Protein AF-A0A960XLM6-F1 (afdb_monomer_lite)

Foldseek 3Di:
DDDDPDDDDDPAFDKDKDKDKDFDAWAKKKKKKWWQPWKFKDKQNHTFDGDGDHDDTDMDMGMDTDHHGGIIMIMMMGHGHDDDTDIDMDMDGDDDDD

pLDDT: mean 92.96, std 12.52, range [43.72, 98.88]

Secondary structure (DSSP, 8-state):
-----SPPP-SSSEEEEEEEEEEE-SEEEEEEEEEES-EEEEETTEEEEEE-S--SSEEEEEEEEE-SSEEEEEEEEEEE-SS--EEEEEEEEPPPP-

Sequence (98 aa):
SRTLDGPAPGADHFGMVARTRLMLPTGRWRLKTLSDDGVRVSVDGRPVLENWTWHGPTPNEAVFEQPAPGEVDLLVEHFEIDGYAVLRFEIEEAGPDE

Structure (mmCIF, N/CA/C/O backbone):
data_AF-A0A960XLM6-F1
#
_entry.id   AF-A0A960XLM6-F1
#
loop_
_atom_site.group_PDB
_atom_site.id
_atom_site.type_symbol
_atom_site.label_atom_id
_atom_site.label_alt_id
_atom_site.label_comp_id
_atom_site.label_asym_id
_atom_site.label_entity_id
_atom_site.label_seq_id
_atom_site.pdbx_PDB_ins_code
_atom_site.Cartn_x
_atom_site.Cartn_y
_atom_site.Cartn_z
_atom_site.occupancy
_atom_site.B_iso_or_equiv
_atom_site.auth_seq_id
_atom_site.auth_comp_id
_atom_site.auth_asym_id
_atom_site.auth_atom_id
_atom_site.pdbx_PDB_model_num
ATOM 1 N N . SER A 1 1 ? -4.239 -24.179 1.262 1.00 43.97 1 SER A N 1
ATOM 2 C CA . SER A 1 1 ? -3.443 -23.545 0.195 1.00 43.97 1 SER A CA 1
ATOM 3 C C . SER A 1 1 ? -3.942 -24.066 -1.143 1.00 43.97 1 SER A C 1
ATOM 5 O O . SER A 1 1 ? -4.264 -25.245 -1.232 1.00 43.97 1 SER A O 1
ATOM 7 N N . ARG A 1 2 ? -4.079 -23.215 -2.165 1.00 43.72 2 ARG A N 1
ATOM 8 C CA . ARG A 1 2 ? -4.140 -23.694 -3.553 1.00 43.72 2 ARG A CA 1
ATOM 9 C C . ARG A 1 2 ? -2.715 -23.640 -4.081 1.00 43.72 2 ARG A C 1
ATOM 11 O O . ARG A 1 2 ? -2.126 -22.565 -4.074 1.00 43.72 2 ARG A O 1
ATOM 18 N N . THR A 1 3 ? -2.167 -24.780 -4.473 1.00 51.34 3 THR A N 1
ATOM 19 C CA . THR A 1 3 ? -0.923 -24.816 -5.241 1.00 51.34 3 THR A CA 1
ATOM 20 C C . THR A 1 3 ? -1.283 -24.458 -6.676 1.00 51.34 3 THR A C 1
ATOM 22 O O . THR A 1 3 ? -2.192 -25.057 -7.249 1.00 51.34 3 THR A O 1
ATOM 25 N N . 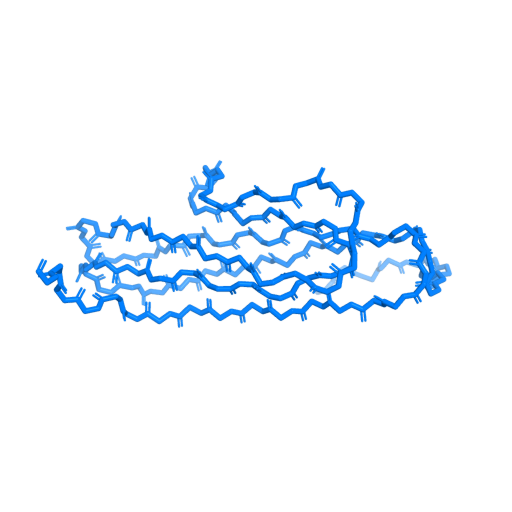LEU A 1 4 ? -0.645 -23.426 -7.219 1.00 60.38 4 LEU A N 1
ATOM 26 C CA . LEU A 1 4 ? -0.685 -23.152 -8.648 1.00 60.38 4 LEU A CA 1
ATOM 27 C C . LEU A 1 4 ? 0.473 -23.939 -9.262 1.00 60.38 4 LEU A C 1
ATOM 29 O O . LEU A 1 4 ? 1.630 -23.598 -9.034 1.00 60.38 4 LEU A O 1
ATOM 33 N N . ASP A 1 5 ? 0.162 -25.016 -9.978 1.00 62.91 5 ASP A N 1
ATOM 34 C CA . ASP A 1 5 ? 1.163 -25.791 -10.707 1.00 62.91 5 ASP A CA 1
ATOM 35 C C . ASP A 1 5 ? 1.469 -25.063 -12.026 1.00 62.91 5 ASP A C 1
ATOM 37 O O . ASP A 1 5 ? 0.681 -25.086 -12.973 1.00 62.91 5 ASP A O 1
ATOM 41 N N . GLY A 1 6 ? 2.596 -24.355 -12.063 1.00 68.56 6 GLY A N 1
ATOM 42 C CA . GLY A 1 6 ? 3.073 -23.584 -13.209 1.00 68.56 6 GLY A CA 1
ATOM 43 C C . GLY A 1 6 ? 4.486 -23.053 -12.957 1.00 68.56 6 GLY A C 1
ATOM 44 O O . GLY A 1 6 ? 4.946 -23.073 -11.812 1.00 68.56 6 GLY A O 1
ATOM 45 N N . PRO A 1 7 ? 5.211 -22.616 -14.001 1.00 73.94 7 PRO A N 1
ATOM 46 C CA . PRO A 1 7 ? 6.491 -21.952 -13.798 1.00 73.94 7 PRO A CA 1
ATOM 47 C C . PRO A 1 7 ? 6.288 -20.735 -12.889 1.00 73.94 7 PRO A C 1
ATOM 49 O O . PRO A 1 7 ? 5.303 -20.007 -13.032 1.00 73.94 7 PRO A O 1
ATOM 52 N N . ALA A 1 8 ? 7.213 -20.528 -11.949 1.00 71.50 8 ALA A N 1
ATOM 53 C CA . ALA A 1 8 ? 7.244 -19.288 -11.189 1.00 71.50 8 ALA A CA 1
ATOM 54 C C . ALA A 1 8 ? 7.336 -18.103 -12.169 1.00 71.50 8 ALA A C 1
ATOM 56 O O . ALA A 1 8 ? 7.971 -18.250 -13.223 1.00 71.50 8 ALA A O 1
ATOM 57 N N . PRO A 1 9 ? 6.720 -16.952 -11.852 1.00 77.00 9 PRO A N 1
ATOM 58 C CA . PRO A 1 9 ? 6.921 -15.747 -12.640 1.00 77.00 9 PRO A CA 1
ATOM 59 C C . PRO A 1 9 ? 8.419 -15.455 -12.794 1.00 77.00 9 PRO A C 1
ATOM 61 O O . PRO A 1 9 ? 9.215 -15.760 -11.900 1.00 77.00 9 PRO A O 1
ATOM 64 N N . GLY A 1 10 ? 8.796 -14.891 -13.941 1.00 84.12 10 GLY A N 1
ATOM 65 C CA . GLY A 1 10 ? 10.131 -14.327 -14.118 1.00 84.12 10 GLY A CA 1
ATOM 66 C C . GLY A 1 10 ? 10.360 -13.134 -13.185 1.00 84.12 10 GLY A C 1
ATOM 67 O O . GLY A 1 10 ? 9.477 -12.751 -12.421 1.00 84.12 10 GLY A O 1
ATOM 68 N N . ALA A 1 11 ? 11.554 -12.544 -13.257 1.00 88.31 11 ALA A N 1
ATOM 69 C CA . ALA A 1 11 ? 11.861 -11.323 -12.508 1.00 88.31 11 ALA A CA 1
ATOM 70 C C . ALA A 1 11 ? 11.060 -10.104 -13.000 1.00 88.31 11 ALA A C 1
ATOM 72 O O . ALA A 1 11 ? 10.844 -9.189 -12.225 1.00 88.31 11 ALA A O 1
ATOM 73 N N . ASP A 1 12 ? 10.592 -10.145 -14.249 1.00 93.94 12 ASP A N 1
ATOM 74 C CA . ASP A 1 12 ? 9.867 -9.076 -14.932 1.00 93.94 12 ASP A CA 1
ATOM 75 C C . ASP A 1 12 ? 8.461 -9.558 -15.342 1.00 93.94 12 ASP A C 1
ATOM 77 O O . ASP A 1 12 ? 8.212 -10.768 -15.449 1.00 93.94 12 ASP A O 1
ATOM 81 N N . HIS A 1 13 ? 7.568 -8.619 -15.669 1.00 95.06 13 HIS A N 1
ATOM 82 C CA . HIS A 1 13 ? 6.210 -8.874 -16.173 1.00 95.06 13 HIS A CA 1
ATOM 83 C C . HIS A 1 13 ? 5.362 -9.769 -15.257 1.00 95.06 13 HIS A C 1
ATOM 85 O O . HIS A 1 13 ? 4.698 -10.710 -15.714 1.00 95.06 13 HIS A O 1
ATOM 91 N N . PHE A 1 14 ? 5.372 -9.486 -13.956 1.00 94.88 14 PHE A N 1
ATOM 92 C CA . PHE A 1 14 ? 4.570 -10.215 -12.979 1.00 94.88 14 PHE A CA 1
ATOM 93 C C . PHE A 1 14 ? 3.548 -9.317 -12.281 1.00 94.88 14 PHE A C 1
ATOM 95 O O . PHE A 1 14 ? 3.607 -8.092 -12.318 1.00 94.88 14 PHE A O 1
ATOM 102 N N . GLY A 1 15 ? 2.584 -9.962 -11.624 1.00 95.81 15 GLY A N 1
ATOM 103 C CA . GLY A 1 15 ? 1.639 -9.307 -10.732 1.00 95.81 15 GLY A CA 1
ATOM 104 C C . GLY A 1 15 ? 1.543 -10.041 -9.403 1.00 95.81 15 GLY A C 1
ATOM 105 O O . GLY A 1 15 ? 1.658 -11.269 -9.343 1.00 95.81 15 GLY A O 1
ATOM 106 N N . MET A 1 16 ? 1.309 -9.288 -8.334 1.00 95.56 16 MET A N 1
ATOM 107 C CA . MET A 1 16 ? 1.088 -9.806 -6.990 1.00 95.56 16 MET A CA 1
ATOM 108 C C . MET A 1 16 ? -0.233 -9.286 -6.440 1.00 95.56 16 MET A C 1
ATOM 110 O O . MET A 1 16 ? -0.579 -8.117 -6.591 1.00 95.56 16 MET A O 1
ATOM 114 N N . VAL A 1 17 ? -0.954 -10.173 -5.756 1.00 97.62 17 VAL A N 1
ATOM 115 C CA . VAL A 1 17 ? -2.159 -9.830 -5.005 1.00 97.62 17 VAL A CA 1
ATOM 116 C C . VAL A 1 17 ? -2.001 -10.371 -3.593 1.00 97.62 17 VAL A C 1
ATOM 118 O O . VAL A 1 17 ? -1.938 -11.586 -3.387 1.00 97.62 17 VAL A O 1
ATOM 121 N N . ALA A 1 18 ? -1.944 -9.472 -2.617 1.00 97.25 18 ALA A N 1
ATOM 122 C CA . ALA A 1 18 ? -1.933 -9.806 -1.202 1.00 97.25 18 ALA A CA 1
ATOM 123 C C . ALA A 1 18 ? -3.246 -9.349 -0.568 1.00 97.25 18 ALA A C 1
ATOM 125 O O . ALA A 1 18 ? -3.660 -8.203 -0.727 1.00 97.25 18 ALA A O 1
ATOM 126 N N . ARG A 1 19 ? -3.908 -10.247 0.163 1.00 97.75 19 ARG A N 1
ATOM 127 C CA . ARG A 1 19 ? -5.150 -9.946 0.877 1.00 97.75 19 ARG A CA 1
ATOM 128 C C . ARG A 1 19 ? -5.012 -10.323 2.339 1.00 97.75 19 ARG A C 1
ATOM 130 O O . ARG A 1 19 ? -4.550 -11.421 2.648 1.00 97.75 19 ARG A O 1
ATOM 137 N N . THR A 1 20 ? -5.453 -9.442 3.223 1.00 96.94 20 THR A N 1
ATOM 138 C CA . THR A 1 20 ? -5.542 -9.718 4.657 1.00 96.94 20 THR A CA 1
ATOM 139 C C . THR A 1 20 ? -6.799 -9.094 5.246 1.00 96.94 20 THR A C 1
ATOM 141 O O . THR A 1 20 ? -7.450 -8.262 4.616 1.00 96.94 20 THR A O 1
ATOM 144 N N . ARG A 1 21 ? -7.142 -9.511 6.461 1.00 97.75 21 ARG A N 1
ATOM 145 C CA . ARG A 1 21 ? -8.207 -8.913 7.257 1.00 97.75 21 ARG A CA 1
ATOM 146 C C . ARG A 1 21 ? -7.673 -8.579 8.633 1.00 97.75 21 ARG A C 1
ATOM 148 O O . ARG A 1 21 ? -7.049 -9.430 9.267 1.00 97.75 21 ARG A O 1
ATOM 155 N N . LEU A 1 22 ? -7.890 -7.346 9.069 1.00 97.19 22 LEU A N 1
ATOM 156 C CA . LEU A 1 22 ? -7.384 -6.835 10.340 1.00 97.19 22 LEU A CA 1
ATOM 157 C C . LEU A 1 22 ? -8.547 -6.368 11.207 1.00 97.19 22 LEU A C 1
ATOM 159 O O . LEU A 1 22 ? -9.444 -5.692 10.721 1.00 97.19 22 LEU A O 1
ATOM 163 N N . MET A 1 23 ? -8.519 -6.696 12.496 1.00 98.12 23 MET A N 1
ATOM 164 C CA . MET A 1 23 ? -9.425 -6.087 13.468 1.00 98.12 23 MET A CA 1
ATOM 165 C C . MET A 1 23 ? -8.847 -4.732 13.881 1.00 98.12 23 MET A C 1
ATOM 167 O O . MET A 1 23 ? -7.818 -4.695 14.557 1.00 98.12 23 MET A O 1
ATOM 171 N N . LEU A 1 24 ? -9.487 -3.638 13.474 1.00 97.81 24 LEU A N 1
ATOM 172 C CA . LEU A 1 24 ? -9.040 -2.274 13.761 1.00 97.81 24 LEU A CA 1
ATOM 173 C C . LEU A 1 24 ? -10.036 -1.570 14.702 1.00 97.81 24 LEU A C 1
ATOM 175 O O . LEU A 1 24 ? -11.247 -1.683 14.492 1.00 97.81 24 LEU A O 1
ATOM 179 N N . PRO A 1 25 ? -9.581 -0.845 15.744 1.00 97.88 25 PRO A N 1
ATOM 180 C CA . PRO A 1 25 ? -10.440 0.072 16.493 1.00 97.88 25 PRO A CA 1
ATOM 181 C C . PRO A 1 25 ? -10.915 1.253 15.631 1.00 97.88 25 PRO A C 1
ATOM 183 O O . PRO A 1 25 ? -10.375 1.518 14.554 1.00 97.88 25 PRO A O 1
ATOM 186 N N . THR A 1 26 ? -11.911 1.989 16.137 1.00 97.38 26 THR A N 1
ATOM 187 C CA . THR A 1 26 ? -12.289 3.292 15.574 1.00 97.38 26 THR A CA 1
ATOM 188 C C . THR A 1 26 ? -11.078 4.212 15.538 1.00 97.38 26 THR A C 1
ATOM 190 O O . THR A 1 26 ? -10.393 4.354 16.548 1.00 97.38 26 THR A O 1
ATOM 193 N N . GLY A 1 27 ? -10.845 4.864 14.406 1.00 96.12 27 GLY A N 1
ATOM 194 C CA . GLY A 1 27 ? -9.731 5.790 14.260 1.00 96.12 27 GLY A CA 1
ATOM 195 C C . GLY A 1 27 ? -9.399 6.083 12.808 1.00 96.12 27 GLY A C 1
ATOM 196 O O . GLY A 1 27 ? -10.090 5.645 11.888 1.00 96.12 27 GLY A O 1
ATOM 197 N N . ARG A 1 28 ? -8.318 6.832 12.611 1.00 97.56 28 ARG A N 1
ATOM 198 C CA . ARG A 1 28 ? -7.740 7.092 11.294 1.00 97.56 28 ARG A CA 1
ATOM 199 C C . ARG A 1 28 ? -6.522 6.210 11.104 1.00 97.56 28 ARG A C 1
ATOM 201 O O . ARG A 1 28 ? -5.738 6.018 12.027 1.00 97.56 28 ARG A O 1
ATOM 208 N N . TRP A 1 29 ? -6.351 5.706 9.895 1.00 98.00 29 TRP A N 1
ATOM 209 C CA . TRP A 1 29 ? -5.300 4.754 9.567 1.00 98.00 29 TRP A CA 1
ATOM 210 C C . TRP A 1 29 ? -4.556 5.230 8.335 1.00 98.00 29 TRP A C 1
ATOM 212 O O . TRP A 1 29 ? -5.171 5.510 7.305 1.00 98.00 29 TRP A O 1
ATOM 222 N N . ARG A 1 30 ? -3.232 5.333 8.445 1.00 98.38 30 ARG A N 1
ATOM 223 C CA . ARG A 1 30 ? -2.353 5.681 7.333 1.00 98.38 30 ARG A CA 1
ATOM 224 C C . ARG A 1 30 ? -1.829 4.410 6.689 1.00 98.38 30 ARG A C 1
ATOM 226 O O . ARG A 1 30 ? -1.278 3.542 7.360 1.00 98.38 30 ARG A O 1
ATOM 233 N N . LEU A 1 31 ? -1.989 4.343 5.378 1.00 98.50 31 LEU A N 1
ATOM 234 C CA . LEU A 1 31 ? -1.389 3.358 4.497 1.00 98.50 31 LEU A CA 1
ATOM 235 C C . LEU A 1 31 ? -0.139 3.981 3.883 1.00 98.50 31 LEU A C 1
ATOM 237 O O . LEU A 1 31 ? -0.207 5.116 3.409 1.00 98.50 31 LEU A O 1
ATOM 241 N N . LYS A 1 32 ? 0.974 3.250 3.866 1.00 98.75 32 LYS A N 1
ATOM 242 C CA . LYS A 1 32 ? 2.194 3.632 3.147 1.00 98.75 32 LYS A CA 1
ATOM 243 C C . LYS A 1 32 ? 2.619 2.497 2.233 1.00 98.75 32 LYS A C 1
ATOM 245 O O . LYS A 1 32 ? 2.583 1.329 2.626 1.00 98.75 32 LYS A O 1
ATOM 250 N N . THR A 1 33 ? 3.058 2.843 1.033 1.00 98.81 33 THR A N 1
ATOM 251 C CA . THR A 1 33 ? 3.674 1.909 0.096 1.00 98.81 33 THR A CA 1
ATOM 252 C C . THR A 1 33 ? 5.019 2.439 -0.371 1.00 98.81 33 THR A C 1
ATOM 254 O O . THR A 1 33 ? 5.210 3.645 -0.481 1.00 98.81 33 THR A O 1
ATOM 257 N N . LEU A 1 34 ? 5.943 1.531 -0.667 1.00 98.81 34 LEU A N 1
ATOM 258 C CA . LEU A 1 34 ? 7.074 1.776 -1.562 1.00 98.81 34 LEU A CA 1
ATOM 259 C C . LEU A 1 34 ? 6.966 0.727 -2.659 1.00 98.81 34 LEU A C 1
ATOM 261 O O . LEU A 1 34 ? 7.066 -0.462 -2.338 1.00 98.81 34 LEU A O 1
ATOM 265 N N . SER A 1 35 ? 6.742 1.150 -3.900 1.00 98.69 35 SER A N 1
ATOM 266 C CA . SER A 1 35 ? 6.624 0.218 -5.018 1.00 98.69 35 SER A CA 1
ATOM 267 C C . SER A 1 35 ? 7.438 0.624 -6.241 1.00 98.69 35 SER A C 1
ATOM 269 O O . SER A 1 35 ? 7.672 1.810 -6.473 1.00 98.69 35 SER A O 1
ATOM 271 N N . ASP A 1 36 ? 7.882 -0.392 -6.964 1.00 98.19 36 ASP A N 1
ATOM 272 C CA . ASP A 1 36 ? 8.461 -0.375 -8.306 1.00 98.19 36 ASP A CA 1
ATOM 273 C C . ASP A 1 36 ? 8.009 -1.699 -8.935 1.00 98.19 36 ASP A C 1
ATOM 275 O O . ASP A 1 36 ? 8.354 -2.745 -8.373 1.00 98.19 36 ASP A O 1
ATOM 279 N N . ASP A 1 37 ? 7.120 -1.731 -9.930 1.00 98.12 37 ASP A N 1
ATOM 280 C CA . ASP A 1 37 ? 6.305 -0.633 -10.484 1.00 98.12 37 ASP A CA 1
ATOM 281 C C . ASP A 1 37 ? 5.019 -0.325 -9.666 1.00 98.12 37 ASP A C 1
ATOM 283 O O . ASP A 1 37 ? 5.054 0.018 -8.477 1.00 98.12 37 ASP A O 1
ATOM 287 N N . GLY A 1 38 ? 3.846 -0.402 -10.308 1.00 98.56 38 GLY A N 1
ATOM 288 C CA . GLY A 1 38 ? 2.604 0.185 -9.837 1.00 98.56 38 GLY A CA 1
ATOM 289 C C . GLY A 1 38 ? 1.962 -0.564 -8.680 1.00 98.56 38 GLY A C 1
ATOM 290 O O . GLY A 1 38 ? 2.174 -1.762 -8.463 1.00 98.56 38 GLY A O 1
ATOM 291 N N . VAL A 1 39 ? 1.132 0.166 -7.936 1.00 98.88 39 VAL A N 1
ATOM 292 C CA . VAL A 1 39 ? 0.444 -0.329 -6.741 1.00 98.88 39 VAL A CA 1
ATOM 293 C C . VAL A 1 39 ? -0.973 0.230 -6.626 1.00 98.88 39 VAL A C 1
ATOM 295 O O . VAL A 1 39 ? -1.245 1.394 -6.938 1.00 98.88 39 VAL A O 1
ATOM 298 N N . ARG A 1 40 ? -1.888 -0.604 -6.133 1.00 98.88 40 ARG A N 1
ATOM 299 C CA . ARG A 1 40 ? -3.220 -0.207 -5.671 1.00 98.88 40 ARG A CA 1
ATOM 300 C C . ARG A 1 40 ? -3.494 -0.863 -4.326 1.00 98.88 40 ARG A C 1
ATOM 302 O O . ARG A 1 40 ? -3.324 -2.069 -4.173 1.00 98.88 40 ARG A O 1
ATOM 309 N N . VAL A 1 41 ? -3.967 -0.081 -3.362 1.00 98.88 41 VAL A N 1
ATOM 310 C CA . VAL A 1 41 ? -4.470 -0.585 -2.083 1.00 98.88 41 VAL A CA 1
ATOM 311 C C . VAL A 1 41 ? -5.954 -0.282 -1.971 1.00 98.88 41 VAL A C 1
ATOM 313 O O . VAL A 1 41 ? -6.372 0.873 -2.078 1.00 98.88 41 VAL A O 1
ATOM 316 N N . SER A 1 42 ? -6.744 -1.325 -1.729 1.00 98.88 42 SER A N 1
ATOM 317 C CA . SER A 1 42 ? -8.169 -1.217 -1.440 1.00 98.88 42 SER A CA 1
ATOM 318 C C . SER A 1 42 ? -8.472 -1.553 0.016 1.00 98.88 42 SER A C 1
ATOM 320 O O . SER A 1 42 ? -7.910 -2.499 0.569 1.00 98.88 42 SER A O 1
ATOM 322 N N . VAL A 1 43 ? -9.402 -0.799 0.597 1.00 98.75 43 VAL A N 1
ATOM 323 C CA . VAL A 1 43 ? -9.970 -0.996 1.936 1.00 98.75 43 VAL A CA 1
ATOM 324 C C . VAL A 1 43 ? -11.455 -1.302 1.766 1.00 98.75 43 VAL A C 1
ATOM 326 O O . VAL A 1 43 ? -12.171 -0.540 1.113 1.00 98.75 43 VAL A O 1
ATOM 329 N N . ASP A 1 44 ? -11.911 -2.445 2.276 1.00 98.31 44 ASP A N 1
ATOM 330 C CA . ASP A 1 44 ? -13.289 -2.940 2.131 1.00 98.31 44 ASP A CA 1
ATOM 331 C C . ASP A 1 44 ? -13.795 -2.901 0.676 1.00 98.31 44 ASP A C 1
ATOM 333 O O . ASP A 1 44 ? -14.931 -2.527 0.368 1.00 98.31 44 ASP A O 1
ATOM 337 N N . GLY A 1 45 ? -12.907 -3.277 -0.249 1.00 98.06 45 GLY A N 1
ATOM 338 C CA . GLY A 1 45 ? -13.182 -3.327 -1.686 1.00 98.06 45 GLY A CA 1
ATOM 339 C C . GLY A 1 45 ? -13.203 -1.971 -2.399 1.00 98.06 45 GLY A C 1
ATOM 340 O O . GLY A 1 45 ? -13.567 -1.927 -3.574 1.00 98.06 45 GLY A O 1
ATOM 341 N N . ARG A 1 46 ? -12.826 -0.871 -1.733 1.00 98.31 46 ARG A N 1
ATOM 342 C CA . ARG A 1 46 ? -12.718 0.466 -2.340 1.00 98.31 46 ARG A CA 1
ATOM 343 C C . ARG A 1 46 ? -11.251 0.887 -2.455 1.00 98.31 46 ARG A C 1
ATOM 345 O O . ARG A 1 46 ? -10.557 0.814 -1.444 1.00 98.31 46 ARG A O 1
ATOM 352 N N . PRO A 1 47 ? -10.769 1.351 -3.622 1.00 98.44 47 PRO A N 1
ATOM 353 C CA . PRO A 1 47 ? -9.401 1.845 -3.755 1.00 98.44 47 PRO A CA 1
ATOM 354 C C . PRO A 1 47 ? -9.206 3.107 -2.905 1.00 98.44 47 PRO A C 1
ATOM 356 O O . PRO A 1 47 ? -9.998 4.046 -2.989 1.00 98.44 47 PRO A O 1
ATOM 359 N N . VAL A 1 48 ? -8.160 3.108 -2.079 1.00 98.56 48 VAL A N 1
ATOM 360 C CA . VAL A 1 48 ? -7.783 4.220 -1.186 1.00 98.56 48 VAL A CA 1
ATOM 361 C C . VAL A 1 48 ? -6.444 4.833 -1.598 1.00 98.56 48 VAL A C 1
ATOM 363 O O . VAL A 1 48 ? -6.270 6.043 -1.500 1.00 98.56 48 VAL A O 1
ATOM 366 N N . LEU A 1 49 ? -5.513 4.014 -2.091 1.00 98.75 49 LEU A N 1
ATOM 367 C CA . LEU A 1 49 ? -4.223 4.443 -2.630 1.00 98.75 49 LEU A CA 1
ATOM 368 C C . LEU A 1 49 ? -4.057 3.816 -4.010 1.00 98.75 49 LEU A C 1
ATOM 370 O O . LEU A 1 49 ? -4.190 2.601 -4.145 1.00 98.75 49 LEU A O 1
ATOM 374 N N . GLU A 1 50 ? -3.763 4.623 -5.026 1.00 98.69 50 GLU A N 1
ATOM 375 C CA . GLU A 1 50 ? -3.519 4.124 -6.378 1.00 98.69 50 GLU A CA 1
ATOM 376 C C . GLU A 1 50 ? -2.439 4.942 -7.085 1.00 98.69 50 GLU A C 1
ATOM 378 O O . GLU A 1 50 ? -2.611 6.130 -7.355 1.00 98.69 50 GLU A O 1
ATOM 383 N N . ASN A 1 51 ? -1.345 4.265 -7.420 1.00 98.69 51 ASN A N 1
ATOM 384 C CA . ASN A 1 51 ? -0.348 4.719 -8.374 1.00 98.69 51 ASN A CA 1
ATOM 385 C C . ASN A 1 51 ? -0.124 3.579 -9.370 1.00 98.69 51 ASN A C 1
ATOM 387 O O . ASN A 1 51 ? 0.815 2.795 -9.266 1.00 98.69 51 ASN A O 1
ATOM 391 N N . TRP A 1 52 ? -1.066 3.428 -10.298 1.00 98.44 52 TRP A N 1
ATOM 392 C CA . TRP A 1 52 ? -1.073 2.334 -11.268 1.00 98.44 52 TRP A CA 1
ATOM 393 C C . TRP A 1 52 ? -0.326 2.719 -12.551 1.00 98.44 52 TRP A C 1
ATOM 395 O O . TRP A 1 52 ? -0.882 2.686 -13.651 1.00 98.44 52 TRP A O 1
ATOM 405 N N . THR A 1 53 ? 0.918 3.170 -12.399 1.00 98.56 53 THR A N 1
ATOM 406 C CA . THR A 1 53 ? 1.763 3.632 -13.509 1.00 98.56 53 THR A CA 1
ATOM 407 C C . THR A 1 53 ? 3.099 2.894 -13.522 1.00 98.56 53 THR A C 1
ATOM 409 O O . THR A 1 53 ? 3.471 2.280 -12.531 1.00 98.56 53 THR A O 1
ATOM 412 N N . TRP A 1 54 ? 3.781 2.898 -14.669 1.00 98.31 54 TRP A N 1
ATOM 413 C CA . TRP A 1 54 ? 5.153 2.394 -14.790 1.00 98.31 54 TRP A CA 1
ATOM 414 C C . TRP A 1 54 ? 6.103 3.413 -14.156 1.00 98.31 54 TRP A C 1
ATOM 416 O O . TRP A 1 54 ? 6.103 4.580 -14.572 1.00 98.31 54 TRP A O 1
ATOM 426 N N . HIS A 1 55 ? 6.841 3.011 -13.123 1.00 98.38 55 HIS A N 1
ATOM 427 C CA . HIS A 1 55 ? 7.674 3.909 -12.337 1.00 98.38 55 HIS A CA 1
ATOM 428 C C . HIS A 1 55 ? 8.713 3.160 -11.500 1.00 98.38 55 HIS A C 1
ATOM 430 O O . HIS A 1 55 ? 8.410 2.152 -10.886 1.00 98.38 55 HIS A O 1
ATOM 436 N N . GLY A 1 56 ? 9.882 3.781 -11.313 1.00 98.31 56 GLY A N 1
ATOM 437 C CA . GLY A 1 56 ? 10.859 3.319 -10.321 1.00 98.31 56 GLY A CA 1
ATOM 438 C C . GLY A 1 56 ? 10.357 3.420 -8.865 1.00 98.31 56 GLY A C 1
ATOM 439 O O . GLY A 1 56 ? 9.221 3.851 -8.624 1.00 98.31 56 GLY A O 1
ATOM 440 N N . PRO A 1 57 ? 11.210 3.161 -7.852 1.00 98.56 57 PRO A N 1
ATOM 441 C CA . PRO A 1 57 ? 10.779 3.053 -6.461 1.00 98.56 57 PRO A CA 1
ATOM 442 C C . PRO A 1 57 ? 10.155 4.352 -5.954 1.00 98.56 57 PRO A C 1
ATOM 444 O O . PRO A 1 57 ? 10.843 5.355 -5.751 1.00 98.56 57 PRO A O 1
ATOM 447 N N . THR A 1 58 ? 8.844 4.323 -5.726 1.00 98.81 58 THR A N 1
ATOM 448 C CA . THR A 1 58 ? 8.057 5.511 -5.393 1.00 98.81 58 THR A CA 1
ATOM 449 C C . THR A 1 58 ? 7.299 5.299 -4.084 1.00 98.81 58 THR A C 1
ATOM 451 O O . THR A 1 58 ? 6.535 4.337 -3.967 1.00 98.81 58 THR A O 1
ATOM 454 N N . PRO A 1 59 ? 7.488 6.172 -3.075 1.00 98.75 59 PRO A N 1
ATOM 455 C CA . PRO A 1 59 ? 6.673 6.141 -1.876 1.00 98.75 59 PRO A CA 1
ATOM 456 C C . PRO A 1 59 ? 5.298 6.764 -2.145 1.00 98.75 59 PRO A C 1
ATOM 458 O O . PRO A 1 59 ? 5.198 7.855 -2.712 1.00 98.75 59 PRO A O 1
ATOM 461 N N . ASN A 1 60 ? 4.231 6.112 -1.695 1.00 98.81 60 ASN A N 1
ATOM 462 C CA . ASN A 1 60 ? 2.891 6.692 -1.672 1.00 98.81 60 ASN A CA 1
ATOM 463 C C . ASN A 1 60 ? 2.264 6.518 -0.291 1.00 98.81 60 ASN A C 1
ATOM 465 O O . ASN A 1 60 ? 2.570 5.570 0.431 1.00 98.81 60 ASN A O 1
ATOM 469 N N . GLU A 1 61 ? 1.365 7.428 0.069 1.00 98.50 61 GLU A N 1
ATOM 470 C CA . GLU A 1 61 ? 0.600 7.338 1.305 1.00 98.50 61 GLU A CA 1
ATOM 471 C C . GLU A 1 61 ? -0.843 7.795 1.109 1.00 98.50 61 GLU A C 1
ATOM 473 O O . GLU A 1 61 ? -1.146 8.612 0.239 1.00 98.50 61 GLU A O 1
ATOM 478 N N . ALA A 1 62 ? -1.736 7.246 1.925 1.00 98.25 62 ALA A N 1
ATOM 479 C CA . ALA A 1 62 ? -3.138 7.634 1.990 1.00 98.25 62 ALA A CA 1
ATOM 480 C C . ALA A 1 62 ? -3.671 7.397 3.405 1.00 98.25 62 ALA A C 1
ATOM 482 O O . ALA A 1 62 ? -3.129 6.582 4.150 1.00 98.25 62 ALA A O 1
ATOM 483 N N . VAL A 1 63 ? -4.748 8.085 3.778 1.00 98.00 63 VAL A N 1
ATOM 484 C CA . VAL A 1 63 ? -5.423 7.895 5.069 1.00 98.00 63 VAL A CA 1
ATOM 485 C C . VAL A 1 63 ? -6.871 7.483 4.829 1.00 98.00 63 VAL A C 1
ATOM 487 O O . VAL A 1 63 ? -7.536 8.054 3.967 1.00 98.00 63 VAL A O 1
ATOM 490 N N . PHE A 1 64 ? -7.364 6.52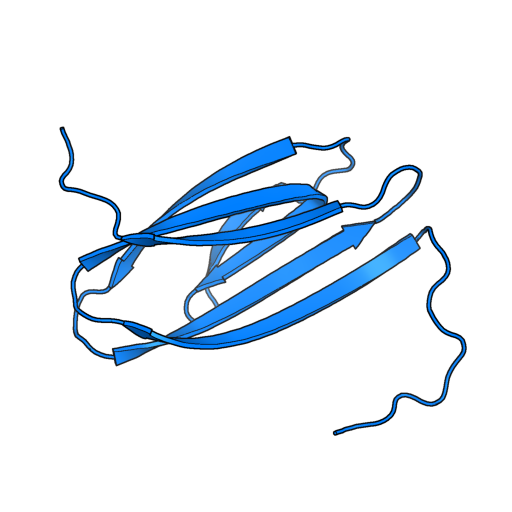0 5.607 1.00 97.75 64 PHE A N 1
ATOM 491 C CA . PHE A 1 64 ? -8.785 6.171 5.666 1.00 97.75 64 PHE A CA 1
ATOM 492 C C . PHE A 1 64 ? -9.314 6.218 7.104 1.00 97.75 64 PHE A C 1
ATOM 494 O O . PHE A 1 64 ? -8.550 6.159 8.070 1.00 97.75 64 PHE A O 1
ATOM 501 N N . GLU A 1 65 ? -10.634 6.332 7.240 1.00 97.38 65 GLU A N 1
ATOM 502 C CA . GLU A 1 65 ? -11.326 6.346 8.530 1.00 97.38 65 GLU A CA 1
ATOM 503 C C . GLU A 1 65 ? -11.996 5.000 8.806 1.00 97.38 65 GLU A C 1
ATOM 505 O O . GLU A 1 65 ? -12.744 4.487 7.973 1.00 97.38 65 GLU A O 1
ATOM 510 N N . GLN A 1 66 ? -11.773 4.468 10.007 1.00 97.44 66 GLN A N 1
ATOM 511 C CA . GLN A 1 66 ? -12.508 3.344 10.568 1.00 97.44 66 GLN A CA 1
ATOM 512 C C . GLN A 1 66 ? -13.549 3.889 11.560 1.00 97.44 66 GLN A C 1
ATOM 514 O O . GLN A 1 66 ? -13.177 4.313 12.655 1.00 97.44 66 GLN A O 1
ATOM 519 N N . PRO A 1 67 ? -14.853 3.904 11.229 1.00 96.69 67 PRO A N 1
ATOM 520 C CA . PRO A 1 67 ? -15.862 4.592 12.043 1.00 96.69 67 PRO A CA 1
ATOM 521 C C . PRO A 1 67 ? -16.256 3.830 1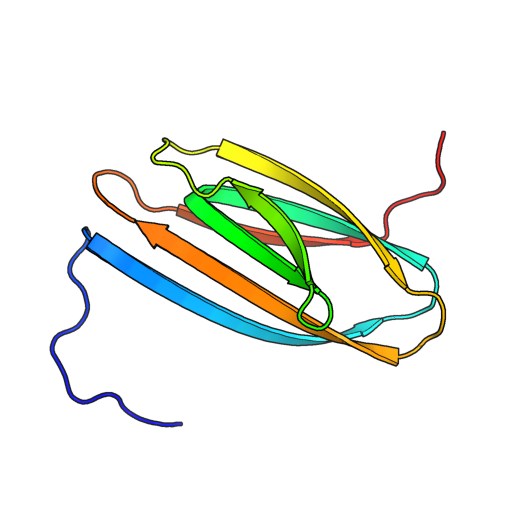3.319 1.00 96.69 67 PRO A C 1
ATOM 523 O O . PRO A 1 67 ? -16.677 4.431 14.306 1.00 96.69 67 PRO A O 1
ATOM 526 N N . ALA A 1 68 ? -16.117 2.506 13.326 1.00 97.44 68 ALA A N 1
ATOM 527 C CA . ALA A 1 68 ? -16.451 1.633 14.450 1.00 97.44 68 ALA A CA 1
ATOM 528 C C . ALA A 1 68 ? -15.404 0.516 14.565 1.00 97.44 68 ALA A C 1
ATOM 530 O O . ALA A 1 68 ? -14.858 0.126 13.533 1.00 97.44 68 ALA A O 1
ATOM 531 N N . PRO A 1 69 ? -15.135 -0.058 15.753 1.00 98.19 69 PRO A N 1
ATOM 532 C CA . PRO A 1 69 ? -14.236 -1.202 15.852 1.00 98.19 69 PRO A CA 1
ATOM 533 C C . PRO A 1 69 ? -14.758 -2.366 15.001 1.00 98.19 69 PRO A C 1
ATOM 535 O O . PRO A 1 69 ? -15.944 -2.698 15.078 1.00 98.19 69 PRO A O 1
ATOM 538 N N . GLY A 1 70 ? -13.901 -2.981 14.188 1.00 98.25 70 GLY A N 1
ATOM 539 C CA . GLY A 1 70 ? -14.342 -4.030 13.271 1.00 98.25 70 GLY A CA 1
ATOM 540 C C . GLY A 1 70 ? -13.241 -4.627 12.405 1.00 98.25 70 GLY A C 1
ATOM 541 O O . GLY A 1 70 ? -12.103 -4.161 12.395 1.00 98.25 70 GLY A O 1
ATOM 542 N N . GLU A 1 71 ? -13.601 -5.696 11.693 1.00 98.38 71 GLU A N 1
ATOM 543 C CA . GLU A 1 71 ? -12.750 -6.301 10.670 1.00 98.38 71 GLU A CA 1
ATOM 544 C C . GLU A 1 71 ? -12.721 -5.400 9.430 1.00 98.38 71 GLU A C 1
ATOM 546 O O . GLU A 1 71 ? -13.774 -4.991 8.946 1.00 98.38 71 GLU A O 1
ATOM 551 N N . VAL A 1 72 ? -11.520 -5.127 8.927 1.00 98.50 72 VAL A N 1
ATOM 552 C CA . VAL A 1 72 ? -11.250 -4.364 7.706 1.00 98.50 72 VAL A CA 1
ATOM 553 C C . VAL A 1 72 ? -10.543 -5.275 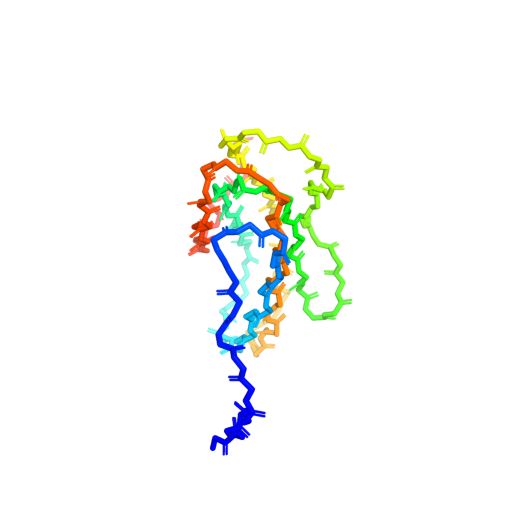6.712 1.00 98.50 72 VAL A C 1
ATOM 555 O O . VAL A 1 72 ? -9.513 -5.876 7.042 1.00 98.50 72 VAL A O 1
ATOM 558 N N . ASP A 1 73 ? -11.085 -5.390 5.501 1.00 98.62 73 ASP A N 1
ATOM 559 C CA . ASP A 1 73 ? -10.476 -6.151 4.409 1.00 98.62 73 ASP A CA 1
ATOM 560 C C . ASP A 1 73 ? -9.491 -5.265 3.644 1.00 98.62 73 ASP A C 1
ATOM 562 O O . ASP A 1 73 ? -9.858 -4.222 3.103 1.00 98.62 73 ASP A O 1
ATOM 566 N N . LEU A 1 74 ? -8.230 -5.690 3.593 1.00 98.62 74 LEU A N 1
ATOM 567 C CA . LEU A 1 74 ? -7.171 -5.009 2.859 1.00 98.62 74 LEU A CA 1
ATOM 568 C C . LEU A 1 74 ? -6.751 -5.858 1.664 1.00 98.62 74 LEU A C 1
ATOM 570 O O . LEU A 1 74 ? -6.434 -7.043 1.812 1.00 98.62 74 LEU A O 1
ATOM 574 N N . LEU A 1 75 ? -6.700 -5.231 0.493 1.00 98.81 75 LEU A N 1
ATOM 575 C CA . LEU A 1 75 ? -6.194 -5.815 -0.745 1.00 98.81 75 LEU A CA 1
ATOM 576 C C . LEU A 1 75 ? -5.083 -4.924 -1.294 1.00 98.81 75 LEU A C 1
ATOM 578 O O . LEU A 1 75 ? -5.327 -3.755 -1.576 1.00 98.81 75 LEU A O 1
ATOM 582 N N . VAL A 1 76 ? -3.888 -5.480 -1.461 1.00 98.75 76 VAL A N 1
ATOM 583 C CA . VAL A 1 76 ? -2.759 -4.828 -2.129 1.00 98.75 76 VAL A CA 1
ATOM 584 C C . VAL A 1 76 ? -2.527 -5.539 -3.453 1.00 98.75 76 VAL A C 1
ATOM 586 O O . VAL A 1 76 ? -2.255 -6.741 -3.484 1.00 98.75 76 VAL A O 1
ATOM 589 N N . GLU A 1 77 ? -2.648 -4.789 -4.537 1.00 98.69 77 GLU A N 1
ATOM 590 C CA . GLU A 1 77 ? -2.335 -5.210 -5.895 1.00 98.69 77 GLU A CA 1
ATOM 591 C C . GLU A 1 77 ? -1.059 -4.495 -6.332 1.00 98.69 77 GLU A C 1
ATOM 593 O O . GLU A 1 77 ? -0.890 -3.304 -6.068 1.00 98.69 77 GLU A O 1
ATOM 598 N N . HIS A 1 78 ? -0.167 -5.218 -6.992 1.00 98.50 78 HIS A N 1
ATOM 599 C CA . HIS A 1 78 ? 1.099 -4.699 -7.491 1.00 98.50 78 HIS A CA 1
ATOM 600 C C . HIS A 1 78 ? 1.429 -5.362 -8.825 1.00 98.50 78 HIS A C 1
ATOM 602 O O . HIS A 1 78 ? 1.118 -6.543 -9.019 1.00 98.50 78 HIS A O 1
ATOM 608 N N . PHE A 1 79 ? 2.048 -4.615 -9.731 1.00 98.19 79 PHE A N 1
ATOM 609 C CA . PHE A 1 79 ? 2.647 -5.164 -10.939 1.00 98.19 79 PHE A CA 1
ATOM 610 C C . PHE A 1 79 ? 4.095 -4.710 -11.070 1.00 98.19 79 PHE A C 1
ATOM 612 O O . PHE A 1 79 ? 4.441 -3.630 -10.604 1.00 98.19 79 PHE A O 1
ATOM 619 N N . GLU A 1 80 ? 4.879 -5.529 -11.757 1.00 98.00 80 GLU A N 1
ATOM 620 C CA . GLU A 1 80 ? 6.240 -5.240 -12.193 1.00 98.00 80 GLU A CA 1
ATOM 621 C C . GLU A 1 80 ? 6.307 -5.450 -13.704 1.00 98.00 80 GLU A C 1
ATOM 623 O O . GLU A 1 80 ? 5.931 -6.525 -14.191 1.00 98.00 80 GLU A O 1
ATOM 628 N N . ILE A 1 81 ? 6.760 -4.443 -14.449 1.00 96.88 81 ILE A N 1
ATOM 629 C CA . ILE A 1 81 ? 7.017 -4.556 -15.886 1.00 96.88 81 ILE A CA 1
ATOM 630 C C . ILE A 1 81 ? 8.462 -4.968 -16.101 1.00 96.88 81 ILE A C 1
ATOM 632 O O . ILE A 1 81 ? 8.676 -6.007 -16.729 1.00 96.88 81 ILE A O 1
ATOM 636 N N . ASP A 1 82 ? 9.419 -4.186 -15.603 1.00 95.38 82 ASP A N 1
ATOM 637 C CA . ASP A 1 82 ? 10.840 -4.427 -15.813 1.00 95.38 82 ASP A CA 1
ATOM 638 C C . ASP A 1 82 ? 11.763 -3.753 -14.788 1.00 95.38 82 ASP A C 1
ATOM 640 O O . ASP A 1 82 ? 11.517 -2.661 -14.288 1.00 95.38 82 ASP A O 1
ATOM 644 N N . GLY A 1 83 ? 12.938 -4.355 -14.591 1.00 93.31 83 GLY A N 1
ATOM 645 C CA . GLY A 1 83 ? 14.031 -3.702 -13.881 1.00 93.31 83 GLY A CA 1
ATOM 646 C C . GLY A 1 83 ? 14.109 -4.086 -12.408 1.00 93.31 83 GLY A C 1
ATOM 647 O O . GLY A 1 83 ? 14.544 -5.194 -12.086 1.00 93.31 83 GLY A O 1
ATOM 648 N N . TYR A 1 84 ? 13.886 -3.128 -11.506 1.00 93.50 84 TYR A N 1
ATOM 649 C CA . TYR A 1 84 ? 14.053 -3.352 -10.070 1.00 93.50 84 TYR A CA 1
ATOM 650 C C . TYR A 1 84 ? 12.697 -3.530 -9.399 1.00 93.50 84 TYR A C 1
ATOM 652 O O . TYR A 1 84 ? 12.017 -2.562 -9.136 1.00 93.50 84 TYR A O 1
ATOM 660 N N . ALA A 1 85 ? 12.364 -4.737 -8.960 1.00 95.75 85 ALA A N 1
ATOM 661 C CA . ALA A 1 85 ? 11.117 -4.931 -8.234 1.00 95.75 85 ALA A CA 1
ATOM 662 C C . ALA A 1 85 ? 11.233 -4.570 -6.739 1.00 95.75 85 ALA A C 1
ATOM 664 O O . ALA A 1 85 ? 12.086 -5.102 -6.008 1.00 95.75 85 ALA A O 1
ATOM 665 N N . VAL A 1 86 ? 10.298 -3.763 -6.230 1.00 97.56 86 VAL A N 1
ATOM 666 C CA . VAL A 1 86 ? 10.051 -3.643 -4.785 1.00 97.56 86 VAL A CA 1
ATOM 667 C C . VAL A 1 86 ? 8.567 -3.486 -4.489 1.00 97.56 86 VAL A C 1
ATOM 669 O O . VAL A 1 86 ? 7.854 -2.743 -5.144 1.00 97.56 86 VAL A O 1
ATOM 672 N N . LEU A 1 87 ? 8.116 -4.137 -3.418 1.00 98.12 87 LEU A N 1
ATOM 673 C CA . LEU A 1 87 ? 6.847 -3.835 -2.770 1.00 98.12 87 LEU A CA 1
ATOM 674 C C . LEU A 1 87 ? 7.049 -3.836 -1.256 1.00 98.12 87 LEU A C 1
ATOM 676 O O . LEU A 1 87 ? 7.442 -4.844 -0.663 1.00 98.12 87 LEU A O 1
ATOM 680 N N . ARG A 1 88 ? 6.750 -2.708 -0.616 1.00 98.38 88 ARG A N 1
ATOM 681 C CA . ARG A 1 88 ? 6.569 -2.606 0.837 1.00 98.38 88 ARG A CA 1
ATOM 682 C C . ARG A 1 88 ? 5.208 -2.006 1.113 1.00 98.38 88 ARG A C 1
ATOM 684 O O . ARG A 1 88 ? 4.802 -1.074 0.426 1.00 98.38 88 ARG A O 1
ATOM 691 N N . PHE A 1 89 ? 4.536 -2.536 2.122 1.00 98.38 89 PHE A N 1
ATOM 692 C CA . PHE A 1 89 ? 3.255 -2.043 2.598 1.00 98.38 89 PHE A CA 1
ATOM 693 C C . PHE A 1 89 ? 3.309 -1.917 4.116 1.00 98.38 89 PHE A C 1
ATOM 695 O O . PHE A 1 89 ? 3.705 -2.859 4.806 1.00 98.38 89 PHE A O 1
ATOM 702 N N . GLU A 1 90 ? 2.893 -0.762 4.617 1.00 98.31 90 GLU A N 1
ATOM 703 C CA . GLU A 1 90 ? 2.789 -0.467 6.040 1.00 98.31 90 GLU A CA 1
ATOM 704 C C . GLU A 1 90 ? 1.413 0.136 6.335 1.00 98.31 90 GLU A C 1
ATOM 706 O O . GLU A 1 90 ? 0.859 0.897 5.536 1.00 98.31 90 GLU A O 1
ATOM 711 N N . ILE A 1 91 ? 0.871 -0.206 7.501 1.00 98.12 91 ILE A N 1
ATOM 712 C CA . ILE A 1 91 ? -0.333 0.398 8.062 1.00 98.12 91 ILE A CA 1
ATOM 713 C C . ILE A 1 91 ? -0.044 0.816 9.502 1.00 98.12 91 ILE A C 1
ATOM 715 O O . ILE A 1 91 ? 0.497 0.038 10.288 1.00 98.12 91 ILE A O 1
ATOM 719 N N . GLU A 1 92 ? -0.408 2.045 9.841 1.00 97.31 92 GLU A N 1
ATOM 720 C CA . GLU A 1 92 ? -0.231 2.626 11.172 1.00 97.31 92 GLU A CA 1
ATOM 721 C C . GLU A 1 92 ? -1.440 3.491 11.541 1.00 97.31 92 GLU A C 1
ATOM 723 O O . GLU A 1 92 ? -2.178 3.957 10.669 1.00 97.31 92 GLU A O 1
ATOM 728 N N . GLU A 1 93 ? -1.641 3.734 12.834 1.00 96.81 93 GLU A N 1
ATOM 729 C CA . GLU A 1 93 ? -2.606 4.736 13.281 1.00 96.81 93 GLU A CA 1
ATOM 730 C C . GLU A 1 93 ? -2.146 6.123 12.804 1.00 96.81 93 GLU A C 1
ATOM 732 O O . GLU A 1 93 ? -0.998 6.533 13.005 1.00 96.81 93 GLU A O 1
ATOM 737 N N . ALA A 1 94 ? -3.038 6.853 12.141 1.00 93.50 94 ALA A N 1
ATOM 738 C CA . ALA A 1 94 ? -2.802 8.247 11.826 1.00 93.50 94 ALA A CA 1
ATOM 739 C C . ALA A 1 94 ? -3.156 9.064 13.070 1.00 93.50 94 ALA A C 1
ATOM 741 O O . ALA A 1 94 ? -4.302 9.047 13.515 1.00 93.50 94 ALA A O 1
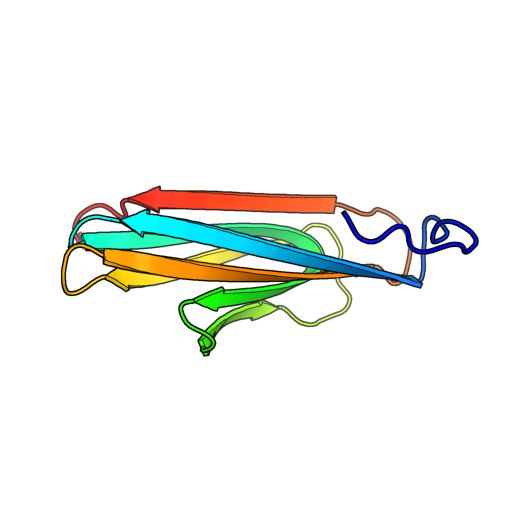ATOM 742 N N . GLY A 1 95 ? -2.170 9.772 13.632 1.00 81.56 95 GLY A N 1
ATOM 743 C CA . GLY A 1 95 ? -2.410 10.732 14.710 1.00 81.56 95 GLY A CA 1
ATOM 744 C C . GLY A 1 95 ? -3.492 11.768 14.352 1.00 81.56 95 GLY A C 1
ATOM 745 O O . GLY A 1 95 ? -3.929 11.841 13.197 1.00 81.56 95 GLY A O 1
ATOM 746 N N . PRO A 1 96 ? -3.947 12.572 15.330 1.00 74.56 96 PRO A N 1
ATOM 747 C CA . PRO A 1 96 ? -4.912 13.637 15.065 1.00 74.56 96 PRO A CA 1
ATOM 748 C C . PRO A 1 96 ? -4.412 14.561 13.943 1.00 74.56 96 PRO A C 1
ATOM 750 O O . PRO A 1 96 ? -3.203 14.717 13.772 1.00 74.56 96 PRO A O 1
ATOM 753 N N . ASP A 1 97 ? -5.339 15.141 13.171 1.00 64.88 97 ASP A N 1
ATOM 754 C CA . ASP A 1 97 ? -4.987 16.236 12.261 1.00 64.88 97 ASP A CA 1
ATOM 755 C C . ASP A 1 97 ? -4.339 17.363 13.078 1.00 64.88 97 ASP A C 1
ATOM 757 O O . ASP A 1 97 ? -4.845 17.708 14.149 1.00 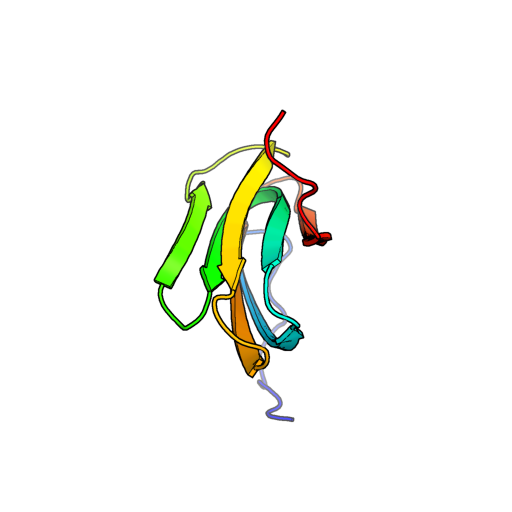64.88 97 ASP A O 1
ATOM 761 N N . GLU A 1 98 ? -3.202 17.873 12.602 1.00 51.00 98 GLU A N 1
ATOM 762 C CA . GLU A 1 98 ? -2.561 19.076 13.151 1.00 51.00 98 GLU A CA 1
ATOM 763 C C . GLU A 1 98 ? -3.364 20.336 12.800 1.00 51.00 98 GLU A C 1
ATOM 765 O O . GLU A 1 98 ? -3.842 20.435 11.643 1.00 51.00 98 GLU A O 1
#

Radius of gyration: 15.01 Å; chains: 1; bounding box: 30×45×33 Å